Protein AF-A0AAD2XV05-F1 (afdb_monomer_lite)

Secondary structure (DSSP, 8-state):
-------TTSSS-TTTGGGS-HHHHHHHHH--STTTS-HHHHHHHHHHHHHHHHHHHT---------GGGTT---

Radius of gyration: 20.28 Å; chains: 1; bounding box: 48×26×57 Å

pLDDT: mean 75.59, std 14.95, range [43.75, 92.69]

Structure (mmCIF, N/CA/C/O backbone):
data_AF-A0AAD2XV05-F1
#
_entry.id   AF-A0AAD2XV05-F1
#
loop_
_atom_site.group_PDB
_atom_site.id
_atom_site.type_symbol
_atom_site.label_atom_id
_atom_site.label_alt_id
_atom_site.label_comp_id
_atom_site.label_asym_id
_atom_site.label_entity_id
_atom_site.label_seq_id
_atom_site.pdbx_PDB_ins_code
_atom_site.Cartn_x
_atom_site.Cartn_y
_atom_site.Cartn_z
_atom_site.occupancy
_atom_site.B_iso_or_equiv
_atom_site.auth_seq_id
_atom_site.auth_comp_id
_atom_site.auth_asym_id
_atom_site.auth_atom_id
_atom_site.pdbx_PDB_model_num
ATOM 1 N N . MET A 1 1 ? -6.381 18.974 4.296 1.00 43.75 1 MET A N 1
ATOM 2 C CA . MET A 1 1 ? -5.898 17.629 3.930 1.00 43.75 1 MET A CA 1
ATOM 3 C C . MET A 1 1 ? -4.512 17.836 3.365 1.00 43.75 1 MET A C 1
ATOM 5 O O . MET A 1 1 ? -4.398 18.380 2.277 1.00 43.75 1 MET A O 1
ATOM 9 N N . THR A 1 2 ? -3.477 17.580 4.155 1.00 49.66 2 THR A N 1
ATOM 10 C CA . THR A 1 2 ? -2.091 17.771 3.721 1.00 49.66 2 THR A CA 1
ATOM 11 C C . THR A 1 2 ? -1.776 16.628 2.760 1.00 49.66 2 THR A C 1
ATOM 13 O O . THR A 1 2 ? -1.601 15.492 3.194 1.00 49.66 2 THR A O 1
ATOM 16 N N . GLY A 1 3 ? -1.852 16.896 1.455 1.00 56.69 3 GLY A N 1
ATOM 17 C CA . GLY A 1 3 ? -1.368 15.964 0.440 1.00 56.69 3 GLY A CA 1
ATOM 18 C C . GLY A 1 3 ? 0.128 15.745 0.648 1.00 56.69 3 GLY A C 1
ATOM 19 O O . GLY A 1 3 ? 0.827 16.658 1.084 1.00 56.69 3 GLY A O 1
ATOM 20 N N . CYS A 1 4 ? 0.606 14.526 0.417 1.00 63.34 4 CYS A N 1
ATOM 21 C CA . CYS A 1 4 ? 2.032 14.241 0.505 1.00 63.34 4 CYS A CA 1
ATOM 22 C C . CYS A 1 4 ? 2.736 14.876 -0.694 1.00 63.34 4 CYS A C 1
ATOM 24 O O . CYS A 1 4 ? 2.719 14.317 -1.784 1.00 63.34 4 CYS A O 1
ATOM 26 N N 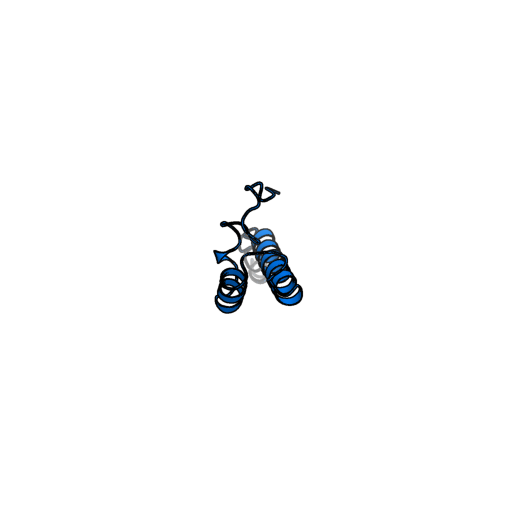. ASP A 1 5 ? 3.296 16.059 -0.465 1.00 58.16 5 ASP A N 1
ATOM 27 C CA . ASP A 1 5 ? 4.097 16.843 -1.402 1.00 58.16 5 ASP A CA 1
ATOM 28 C C . ASP A 1 5 ? 5.580 16.535 -1.133 1.00 58.16 5 ASP A C 1
ATOM 30 O O . ASP A 1 5 ? 6.298 17.321 -0.525 1.00 58.16 5 ASP A O 1
ATOM 34 N N . GLU A 1 6 ? 6.018 15.315 -1.452 1.00 57.81 6 GLU A N 1
ATOM 35 C CA . GLU A 1 6 ? 7.441 14.959 -1.415 1.00 57.81 6 GLU A CA 1
ATOM 36 C C . GLU A 1 6 ? 7.913 14.479 -2.790 1.00 57.81 6 GLU A C 1
ATOM 38 O O . GLU A 1 6 ? 7.129 13.853 -3.512 1.00 57.81 6 GLU A O 1
ATOM 43 N N . PRO A 1 7 ? 9.169 14.788 -3.175 1.00 51.81 7 PRO A N 1
ATOM 44 C CA . PRO A 1 7 ? 9.673 14.518 -4.513 1.00 51.81 7 PRO A CA 1
ATOM 45 C C . PRO A 1 7 ? 9.691 13.015 -4.827 1.00 51.81 7 PRO A C 1
ATOM 47 O O . PRO A 1 7 ? 9.952 12.154 -3.986 1.00 51.81 7 PRO A O 1
ATOM 50 N N . ALA A 1 8 ? 9.337 12.735 -6.078 1.00 57.09 8 ALA A N 1
ATOM 51 C CA . ALA A 1 8 ? 8.691 11.526 -6.564 1.00 57.09 8 ALA A CA 1
ATOM 52 C C . ALA A 1 8 ? 9.647 10.369 -6.924 1.00 57.09 8 ALA A C 1
ATOM 54 O O . ALA A 1 8 ? 9.528 9.794 -8.004 1.00 57.09 8 ALA A O 1
ATOM 55 N N . GLU A 1 9 ? 10.583 10.005 -6.043 1.00 62.53 9 GLU A N 1
ATOM 56 C CA . GLU A 1 9 ? 11.408 8.799 -6.251 1.00 62.53 9 GLU A CA 1
ATOM 57 C C . GLU A 1 9 ? 10.779 7.520 -5.675 1.00 62.53 9 GLU A C 1
ATOM 59 O O . GLU A 1 9 ? 11.089 6.422 -6.132 1.00 62.53 9 GLU A O 1
ATOM 64 N N . ALA A 1 10 ? 9.893 7.635 -4.681 1.00 70.19 10 ALA A N 1
ATOM 65 C CA . ALA A 1 10 ? 9.291 6.488 -4.005 1.00 70.19 10 ALA A CA 1
ATOM 66 C C . ALA A 1 10 ? 7.811 6.318 -4.373 1.00 70.19 10 ALA A C 1
ATOM 68 O O . ALA A 1 10 ? 7.048 7.282 -4.385 1.00 70.19 10 ALA A O 1
ATOM 69 N N . LEU A 1 11 ? 7.378 5.066 -4.575 1.00 80.19 11 LEU A N 1
ATOM 70 C CA . LEU A 1 11 ? 5.971 4.714 -4.833 1.00 80.19 11 LEU A CA 1
ATOM 71 C C . LEU A 1 11 ? 5.017 5.176 -3.725 1.00 80.19 11 LEU A C 1
ATOM 73 O O . LEU A 1 11 ? 3.839 5.426 -3.973 1.00 80.19 11 LEU A O 1
ATOM 77 N N . ILE A 1 12 ? 5.517 5.244 -2.490 1.00 84.62 12 ILE A N 1
ATOM 78 C CA . ILE A 1 12 ? 4.760 5.618 -1.299 1.00 84.62 12 ILE A CA 1
ATOM 79 C C . ILE A 1 12 ? 5.646 6.501 -0.428 1.00 84.62 12 ILE A C 1
ATOM 81 O O . ILE A 1 12 ? 6.800 6.165 -0.165 1.00 84.62 12 ILE A O 1
ATOM 85 N N . CYS A 1 13 ? 5.098 7.616 0.051 1.00 85.56 13 CYS A N 1
ATOM 86 C CA . CYS A 1 13 ? 5.833 8.551 0.895 1.00 85.56 13 CYS A CA 1
ATOM 87 C C . CYS A 1 13 ? 6.231 7.934 2.248 1.00 85.56 13 CYS A C 1
ATOM 89 O O . CYS A 1 13 ? 5.579 7.019 2.770 1.00 85.56 13 CYS A O 1
ATOM 91 N N . HIS A 1 14 ? 7.264 8.503 2.869 1.00 84.12 14 HIS A N 1
ATOM 92 C CA . HIS A 1 14 ? 7.790 8.051 4.160 1.00 84.12 14 HIS A CA 1
ATOM 93 C C . HIS A 1 14 ? 6.740 8.058 5.288 1.00 84.12 14 HIS A C 1
ATOM 95 O O . HIS A 1 14 ? 6.835 7.263 6.220 1.00 84.12 14 HIS A O 1
ATOM 101 N N . VAL A 1 15 ? 5.716 8.915 5.193 1.00 85.56 15 VAL A N 1
ATOM 102 C CA . VAL A 1 15 ? 4.616 9.004 6.168 1.00 85.56 15 VAL A CA 1
ATOM 103 C C . VAL A 1 15 ? 3.686 7.791 6.085 1.00 85.56 15 VAL A C 1
ATOM 105 O O . VAL A 1 15 ? 3.240 7.273 7.110 1.00 85.56 15 VAL A O 1
ATOM 108 N N . HIS A 1 16 ? 3.387 7.314 4.874 1.00 88.31 16 HIS A N 1
ATOM 109 C CA . HIS A 1 16 ? 2.423 6.233 4.657 1.00 88.31 16 HIS A CA 1
ATOM 110 C C . HIS A 1 16 ? 3.059 4.849 4.618 1.00 88.31 16 HIS A C 1
ATOM 112 O O . HIS A 1 16 ? 2.397 3.866 4.952 1.00 88.31 16 HIS A O 1
ATOM 118 N N . LEU A 1 17 ? 4.346 4.758 4.283 1.00 86.88 17 LEU A N 1
ATOM 119 C CA . LEU A 1 17 ? 5.091 3.505 4.304 1.00 86.88 17 LEU A CA 1
ATOM 120 C C . LEU A 1 17 ? 4.934 2.726 5.634 1.00 86.88 17 LEU A C 1
ATOM 122 O O . LEU A 1 17 ? 4.565 1.552 5.575 1.00 86.88 17 LEU A O 1
ATOM 126 N N . PRO A 1 18 ? 5.097 3.320 6.839 1.00 88.88 18 PRO A N 1
ATOM 127 C CA . PRO A 1 18 ? 4.909 2.602 8.105 1.00 88.88 18 PRO A CA 1
ATOM 128 C C . PRO A 1 18 ? 3.452 2.204 8.390 1.00 88.88 18 PRO A C 1
ATOM 130 O O . PRO A 1 18 ? 3.211 1.353 9.248 1.00 88.88 18 PRO A O 1
ATOM 133 N N . MET A 1 19 ? 2.466 2.778 7.691 1.00 89.69 19 MET A N 1
ATOM 134 C CA . MET A 1 19 ? 1.059 2.397 7.857 1.00 89.69 19 MET A CA 1
ATOM 135 C C . MET A 1 19 ? 0.758 1.022 7.255 1.00 89.69 19 MET A C 1
ATOM 137 O O . MET A 1 19 ? -0.190 0.365 7.706 1.00 89.69 19 MET A O 1
ATOM 141 N N . LEU A 1 20 ? 1.561 0.601 6.276 1.00 89.44 20 LEU A N 1
ATOM 142 C CA . LEU A 1 20 ? 1.396 -0.637 5.531 1.00 89.44 20 LEU A CA 1
ATOM 143 C C . LEU A 1 20 ? 1.852 -1.873 6.313 1.00 89.44 20 LEU A C 1
ATOM 145 O O . LEU A 1 20 ? 2.824 -1.831 7.083 1.00 89.44 20 LEU A O 1
ATOM 149 N N . PRO A 1 21 ? 1.193 -3.019 6.081 1.00 90.44 21 PRO A N 1
ATOM 150 C CA . PRO A 1 21 ? 1.619 -4.280 6.657 1.00 90.44 21 PRO A CA 1
ATOM 151 C C . PRO A 1 21 ? 3.006 -4.687 6.112 1.00 90.44 21 PRO A C 1
ATOM 153 O O . PRO A 1 21 ? 3.336 -4.354 4.969 1.00 90.44 21 PRO A O 1
ATOM 156 N N . PRO A 1 22 ? 3.825 -5.412 6.904 1.00 90.31 22 PRO A N 1
ATOM 157 C CA . PRO A 1 22 ? 5.182 -5.798 6.508 1.00 90.31 22 PRO A CA 1
ATOM 158 C C . PRO A 1 22 ? 5.295 -6.473 5.127 1.00 90.31 22 PRO A C 1
ATOM 160 O O . PRO A 1 22 ? 6.193 -6.090 4.384 1.00 90.31 22 PRO A O 1
ATOM 163 N N . PRO A 1 23 ? 4.384 -7.386 4.719 1.00 89.88 23 PRO A N 1
ATOM 164 C CA . PRO A 1 23 ? 4.461 -8.018 3.399 1.00 89.88 23 PRO A CA 1
ATOM 165 C C . PRO A 1 23 ? 4.324 -7.030 2.236 1.00 89.88 23 PRO A C 1
ATOM 167 O O . PRO A 1 23 ? 5.043 -7.143 1.251 1.00 89.88 23 PRO A O 1
ATOM 170 N N . LEU A 1 24 ? 3.439 -6.031 2.357 1.00 89.06 24 LEU A N 1
ATOM 171 C CA . LEU A 1 24 ? 3.274 -5.011 1.315 1.00 89.06 24 LEU A CA 1
ATOM 172 C C . LEU A 1 24 ? 4.479 -4.073 1.264 1.00 89.06 24 LEU A C 1
ATOM 174 O O . LEU A 1 24 ? 4.925 -3.723 0.178 1.00 89.06 24 LEU A O 1
ATOM 178 N N . ARG A 1 25 ? 5.048 -3.712 2.422 1.00 89.62 25 ARG A N 1
ATOM 179 C CA . ARG A 1 25 ? 6.291 -2.927 2.467 1.00 89.62 25 ARG A CA 1
ATOM 180 C C . ARG A 1 25 ? 7.445 -3.643 1.777 1.00 89.62 25 ARG A C 1
ATOM 182 O O . ARG A 1 25 ? 8.172 -2.999 1.033 1.00 89.62 25 ARG A O 1
ATOM 189 N N . GLN A 1 26 ? 7.591 -4.947 2.013 1.00 89.12 26 GLN A N 1
ATOM 190 C CA . GLN A 1 26 ? 8.631 -5.743 1.369 1.00 89.12 26 GLN A CA 1
ATOM 191 C C . GLN A 1 26 ? 8.420 -5.790 -0.145 1.00 89.12 26 GLN A C 1
ATOM 193 O O . GLN A 1 26 ? 9.329 -5.441 -0.882 1.00 89.12 26 GLN A O 1
ATOM 198 N N . ALA A 1 27 ? 7.203 -6.093 -0.607 1.00 87.88 27 ALA A N 1
ATOM 199 C CA . ALA A 1 27 ? 6.903 -6.159 -2.037 1.00 87.88 27 ALA A CA 1
ATOM 200 C C . ALA A 1 27 ? 7.155 -4.833 -2.779 1.00 87.88 27 ALA A C 1
ATOM 202 O O . ALA A 1 27 ? 7.592 -4.844 -3.927 1.00 87.88 27 ALA A O 1
ATOM 203 N N . ILE A 1 28 ? 6.903 -3.698 -2.122 1.00 87.38 28 ILE A N 1
ATOM 204 C CA . ILE A 1 28 ? 7.201 -2.360 -2.654 1.00 87.38 28 ILE A CA 1
ATOM 205 C C . ILE A 1 28 ? 8.706 -2.066 -2.606 1.00 87.38 28 ILE A C 1
ATOM 207 O O . ILE A 1 28 ? 9.234 -1.451 -3.523 1.00 87.38 28 ILE A O 1
ATOM 211 N N . GLY A 1 29 ? 9.409 -2.509 -1.561 1.00 85.62 29 GLY A N 1
ATOM 212 C CA . GLY A 1 29 ? 10.866 -2.387 -1.474 1.00 85.62 29 GLY A CA 1
ATOM 213 C C . GLY A 1 29 ? 11.596 -3.221 -2.531 1.00 85.62 29 GLY A C 1
ATOM 214 O O . GLY A 1 29 ? 12.576 -2.754 -3.104 1.00 85.62 29 GLY A O 1
ATOM 215 N N . ASP A 1 30 ? 11.081 -4.414 -2.829 1.00 86.88 30 ASP A N 1
ATOM 216 C CA . ASP A 1 30 ? 11.600 -5.305 -3.871 1.00 86.88 30 ASP A CA 1
ATOM 217 C C . ASP A 1 30 ? 11.320 -4.752 -5.281 1.00 86.88 30 ASP A C 1
ATOM 219 O O . ASP A 1 30 ? 12.038 -5.070 -6.227 1.00 86.88 30 ASP A O 1
ATOM 223 N N . ASN A 1 31 ? 10.292 -3.905 -5.422 1.00 85.38 31 ASN A N 1
ATOM 224 C CA . ASN A 1 31 ? 9.869 -3.298 -6.683 1.00 85.38 31 ASN A CA 1
ATOM 225 C C . ASN A 1 31 ? 9.736 -1.772 -6.533 1.00 85.38 31 ASN A C 1
ATOM 227 O O . ASN A 1 31 ? 8.621 -1.254 -6.442 1.00 85.38 31 ASN A O 1
ATOM 231 N N . PRO A 1 32 ? 10.860 -1.036 -6.498 1.00 77.75 32 PRO A N 1
ATOM 232 C CA . PRO A 1 32 ? 10.866 0.383 -6.145 1.00 77.75 32 PRO A CA 1
ATOM 233 C C . PRO A 1 32 ? 10.301 1.304 -7.238 1.00 77.75 32 PRO A C 1
ATOM 235 O O . PRO A 1 32 ? 10.017 2.466 -6.960 1.00 77.75 32 PRO A O 1
ATOM 238 N N . THR A 1 33 ? 10.137 0.816 -8.471 1.00 80.19 33 THR A N 1
ATOM 239 C CA . THR A 1 33 ? 9.637 1.593 -9.616 1.00 80.19 33 THR A CA 1
ATOM 240 C C . THR A 1 33 ? 8.201 1.217 -9.982 1.00 80.19 33 THR A C 1
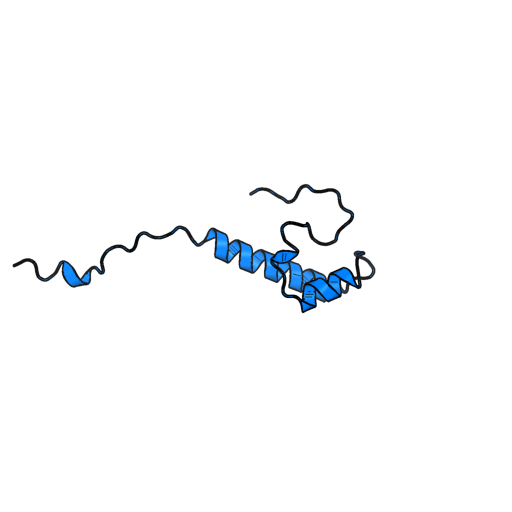ATOM 242 O O . THR A 1 33 ? 7.757 0.091 -9.745 1.00 80.19 33 THR A O 1
ATOM 245 N N . LEU A 1 34 ? 7.472 2.154 -10.605 1.00 76.94 34 LEU A N 1
ATOM 246 C CA . LEU A 1 34 ? 6.092 1.928 -11.067 1.00 76.94 34 LEU A CA 1
ATOM 247 C C . LEU A 1 34 ? 5.994 0.785 -12.082 1.00 76.94 34 LEU A C 1
ATOM 249 O O . LEU A 1 34 ? 5.010 0.055 -12.071 1.00 76.94 34 LEU A O 1
ATOM 253 N N . ASP A 1 35 ? 7.019 0.612 -12.917 1.00 80.44 35 ASP A N 1
ATOM 254 C CA . ASP A 1 35 ? 7.041 -0.429 -13.947 1.00 80.44 35 ASP A CA 1
ATOM 255 C C . ASP A 1 35 ? 7.326 -1.827 -13.378 1.00 80.44 35 ASP A C 1
ATOM 257 O O . ASP A 1 35 ? 6.894 -2.827 -13.948 1.00 80.44 35 ASP A O 1
ATOM 261 N N . ALA A 1 36 ? 8.052 -1.911 -12.258 1.00 83.06 36 ALA A N 1
ATOM 262 C CA . ALA A 1 36 ? 8.382 -3.182 -11.616 1.00 83.06 36 ALA A CA 1
ATOM 263 C C . ALA A 1 36 ? 7.288 -3.641 -10.645 1.00 83.06 36 ALA A C 1
ATOM 265 O O . ALA A 1 36 ? 7.074 -4.840 -10.470 1.00 83.06 36 ALA A O 1
ATOM 266 N N . CYS A 1 37 ? 6.596 -2.703 -9.993 1.00 84.75 37 CYS A N 1
ATOM 267 C CA . CYS A 1 37 ? 5.624 -3.036 -8.963 1.00 84.75 37 CYS A CA 1
ATOM 268 C C . CYS A 1 37 ? 4.296 -3.480 -9.592 1.00 84.75 37 CYS A C 1
ATOM 270 O O . CYS A 1 37 ? 3.661 -2.698 -10.303 1.00 84.75 37 CYS A O 1
ATOM 272 N N . PRO A 1 38 ? 3.817 -4.710 -9.323 1.00 88.88 38 PRO A N 1
ATOM 273 C CA . PRO A 1 38 ? 2.531 -5.158 -9.833 1.00 88.88 38 PRO A CA 1
ATOM 274 C C . PRO A 1 38 ? 1.415 -4.197 -9.412 1.00 88.88 38 PRO A C 1
ATOM 276 O O . PRO A 1 38 ? 1.242 -3.926 -8.221 1.00 88.88 38 PRO A O 1
ATOM 279 N N . ALA A 1 39 ? 0.611 -3.736 -10.373 1.00 88.19 39 ALA A N 1
ATOM 280 C CA . ALA A 1 39 ? -0.452 -2.758 -10.124 1.00 88.19 39 ALA A CA 1
ATOM 281 C C . ALA A 1 39 ? -1.386 -3.176 -8.974 1.00 88.19 39 ALA A C 1
ATOM 283 O O . ALA A 1 39 ? -1.744 -2.353 -8.140 1.00 88.19 39 ALA A O 1
ATOM 284 N N . ALA A 1 40 ? -1.699 -4.472 -8.863 1.00 89.12 40 ALA A N 1
ATOM 285 C CA . ALA A 1 40 ? -2.516 -5.014 -7.777 1.00 89.12 40 ALA A CA 1
ATOM 286 C C . ALA A 1 40 ? -1.913 -4.778 -6.376 1.00 89.12 40 ALA A C 1
ATOM 288 O O . ALA A 1 40 ? -2.650 -4.517 -5.427 1.00 89.12 40 ALA A O 1
ATOM 289 N N . ILE A 1 41 ? -0.584 -4.842 -6.239 1.00 89.62 41 ILE A N 1
ATOM 290 C CA . ILE A 1 41 ? 0.120 -4.596 -4.971 1.00 89.62 41 ILE A CA 1
ATOM 291 C C . ILE A 1 41 ? 0.045 -3.112 -4.616 1.00 89.62 41 ILE A C 1
ATOM 293 O O . ILE A 1 41 ? -0.263 -2.770 -3.472 1.00 89.62 41 ILE A O 1
ATOM 297 N N . LEU A 1 42 ? 0.263 -2.235 -5.600 1.00 88.81 42 LEU A N 1
ATOM 298 C CA . LEU A 1 42 ? 0.158 -0.792 -5.405 1.00 88.81 42 LEU A CA 1
ATOM 299 C C . LEU A 1 42 ? -1.275 -0.384 -5.031 1.00 88.81 42 LEU A C 1
ATOM 301 O O . LEU A 1 42 ? -1.468 0.345 -4.060 1.00 88.81 42 LEU A O 1
ATOM 305 N N . THR A 1 43 ? -2.287 -0.911 -5.726 1.00 90.50 43 THR A N 1
ATOM 306 C CA . THR A 1 43 ? -3.701 -0.671 -5.403 1.00 90.50 43 THR A CA 1
ATOM 307 C C . THR A 1 43 ? -4.038 -1.134 -3.988 1.00 90.50 43 THR A C 1
ATOM 309 O O . THR A 1 43 ? -4.580 -0.351 -3.211 1.00 90.50 43 THR A O 1
ATOM 312 N N . ALA A 1 44 ? -3.647 -2.353 -3.604 1.00 91.50 44 ALA A N 1
ATOM 313 C CA . ALA A 1 44 ? -3.890 -2.866 -2.257 1.00 91.50 44 ALA A CA 1
ATOM 314 C C . ALA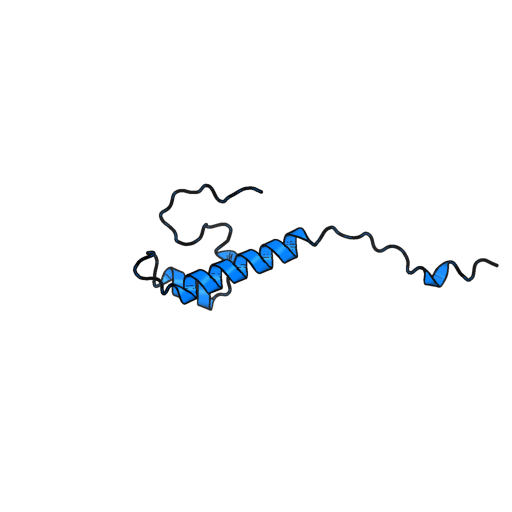 A 1 44 ? -3.212 -2.010 -1.170 1.00 91.50 44 ALA A C 1
ATOM 316 O O . ALA A 1 44 ? -3.779 -1.784 -0.097 1.00 91.50 44 ALA A O 1
ATOM 317 N N . ALA A 1 45 ? -2.007 -1.498 -1.438 1.00 90.88 45 ALA A N 1
ATOM 318 C CA . ALA A 1 45 ? -1.318 -0.589 -0.530 1.00 90.88 45 ALA A CA 1
ATOM 319 C C . ALA A 1 45 ? -2.073 0.742 -0.373 1.00 90.88 45 ALA A C 1
ATOM 321 O O . ALA A 1 45 ? -2.297 1.193 0.755 1.00 90.88 45 ALA A O 1
ATOM 322 N N . LEU A 1 46 ? -2.523 1.342 -1.479 1.00 89.69 46 LEU A N 1
ATOM 323 C CA . LEU A 1 46 ? -3.302 2.582 -1.465 1.00 89.69 46 LEU A CA 1
ATOM 324 C C . LEU A 1 46 ? -4.640 2.414 -0.734 1.00 89.69 46 LEU A C 1
ATOM 326 O O . LEU A 1 46 ? -4.981 3.244 0.108 1.00 89.69 46 LEU A O 1
ATOM 330 N N . GLU A 1 47 ? -5.363 1.320 -0.977 1.00 92.69 47 GLU A N 1
ATOM 331 C CA . GLU A 1 47 ? -6.608 0.996 -0.270 1.00 92.69 47 GLU A CA 1
ATOM 332 C C . GLU A 1 47 ? -6.384 0.845 1.238 1.00 92.69 47 GLU A C 1
ATOM 334 O O . GLU A 1 47 ? -7.165 1.356 2.045 1.00 92.69 47 GLU A O 1
ATOM 339 N N . HIS A 1 48 ? -5.289 0.196 1.645 1.00 91.94 48 HIS A N 1
ATOM 340 C CA . HIS A 1 48 ? -4.950 0.045 3.057 1.00 91.94 48 HIS A CA 1
ATOM 341 C C . HIS A 1 48 ? -4.652 1.393 3.729 1.00 91.94 48 HIS A C 1
ATOM 343 O O . HIS A 1 48 ? -5.115 1.649 4.848 1.00 91.94 48 HIS A O 1
ATOM 349 N N . ILE A 1 49 ? -3.897 2.265 3.053 1.00 90.81 49 ILE A N 1
ATOM 350 C CA . ILE A 1 49 ? -3.597 3.619 3.534 1.00 90.81 49 ILE A CA 1
ATOM 351 C C . ILE A 1 49 ? -4.894 4.419 3.665 1.00 90.81 49 ILE A C 1
ATOM 353 O O . ILE A 1 49 ? -5.166 4.956 4.742 1.00 90.81 49 ILE A O 1
ATOM 357 N N . ALA A 1 50 ? -5.731 4.431 2.624 1.00 89.75 50 ALA A N 1
ATOM 358 C CA . ALA A 1 50 ? -7.015 5.125 2.622 1.00 89.75 50 ALA A CA 1
ATOM 359 C C . ALA A 1 50 ? -7.931 4.628 3.753 1.00 89.75 50 ALA A C 1
ATOM 361 O O . ALA A 1 50 ? -8.508 5.428 4.495 1.00 89.75 50 ALA A O 1
ATOM 362 N N . HIS A 1 51 ? -8.004 3.309 3.957 1.00 89.50 51 HIS A N 1
ATOM 363 C CA . HIS A 1 51 ? -8.764 2.716 5.052 1.00 89.50 51 HIS A CA 1
ATOM 364 C C . HIS A 1 51 ? -8.260 3.198 6.419 1.00 89.50 51 HIS A C 1
ATOM 366 O O . HIS A 1 51 ? -9.049 3.651 7.251 1.00 89.50 51 HIS A O 1
ATOM 372 N N . LYS A 1 52 ? -6.946 3.149 6.672 1.00 87.62 52 LYS A N 1
ATOM 373 C CA . LYS A 1 52 ? -6.394 3.597 7.958 1.00 87.62 52 LYS A CA 1
ATOM 374 C C . LYS A 1 52 ? -6.573 5.091 8.194 1.00 87.62 52 LYS A C 1
ATOM 376 O O . LYS A 1 52 ? -6.915 5.478 9.310 1.00 87.62 52 LYS A O 1
ATOM 381 N N . GLN A 1 53 ? -6.376 5.917 7.172 1.00 86.62 53 GLN A N 1
ATOM 382 C CA . GLN A 1 53 ? -6.610 7.356 7.268 1.00 86.62 53 GLN A CA 1
ATOM 383 C C . GLN A 1 53 ? -8.078 7.664 7.581 1.00 86.62 53 GLN A C 1
ATOM 385 O O . GLN A 1 53 ? -8.356 8.452 8.483 1.00 86.62 53 GLN A O 1
ATOM 390 N N . SER A 1 54 ? -9.020 6.984 6.921 1.00 85.38 54 SER A N 1
ATOM 391 C CA . SER A 1 54 ? -10.457 7.100 7.207 1.00 85.38 54 SER A CA 1
ATOM 392 C C . SER A 1 54 ? -10.788 6.743 8.665 1.00 85.38 54 SER A C 1
ATOM 394 O O . SER A 1 54 ? -11.520 7.461 9.355 1.00 85.38 54 SER A O 1
ATOM 396 N N . ARG A 1 55 ? -10.187 5.667 9.191 1.00 82.94 55 ARG A N 1
ATOM 397 C CA . ARG A 1 55 ? -10.363 5.242 10.592 1.00 82.94 55 ARG A CA 1
ATOM 398 C C . ARG A 1 55 ? -9.719 6.200 11.595 1.00 82.94 55 ARG A C 1
ATOM 400 O O . ARG A 1 55 ? -10.219 6.325 12.710 1.00 82.94 55 ARG A O 1
ATOM 407 N N . ALA A 1 56 ? -8.629 6.867 11.225 1.00 77.12 56 ALA A N 1
ATOM 408 C CA . ALA A 1 56 ? -8.005 7.892 12.056 1.00 77.12 56 ALA A CA 1
ATOM 409 C C . ALA A 1 56 ? -8.839 9.185 12.080 1.00 77.12 56 ALA A C 1
ATOM 411 O O . ALA A 1 56 ? -9.055 9.745 13.151 1.00 77.12 56 ALA A O 1
ATOM 412 N N . ALA A 1 57 ? -9.371 9.614 10.931 1.00 66.25 57 ALA A N 1
ATOM 413 C CA . ALA A 1 57 ? -10.177 10.830 10.8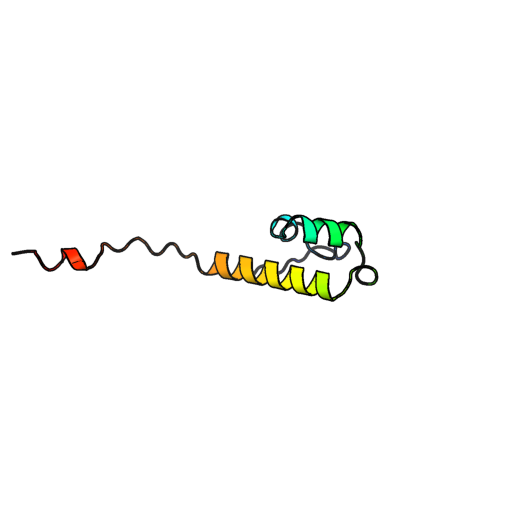03 1.00 66.25 57 ALA A CA 1
ATOM 414 C C . ALA A 1 57 ? -11.516 10.757 11.559 1.00 66.25 57 ALA A C 1
ATOM 416 O O . ALA A 1 57 ? -12.013 11.767 12.046 1.00 66.25 57 ALA A O 1
ATOM 417 N N . THR A 1 58 ? -12.092 9.560 11.695 1.00 58.00 58 THR A N 1
ATOM 418 C CA . THR A 1 58 ? -13.369 9.337 12.396 1.00 58.00 58 THR A CA 1
ATOM 419 C C . THR A 1 58 ? -13.232 9.215 13.916 1.00 58.00 58 THR A C 1
ATOM 421 O O . THR A 1 58 ? -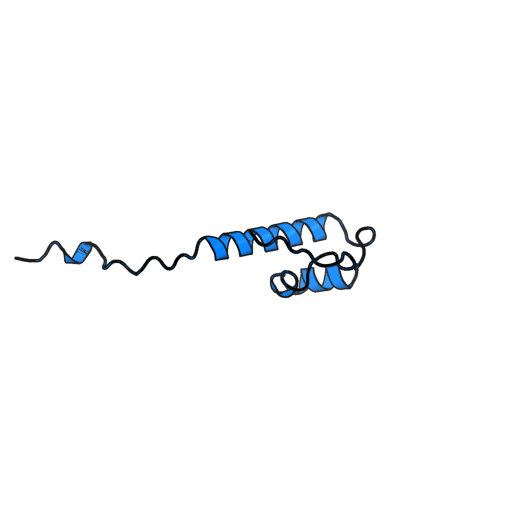14.239 9.185 14.621 1.00 58.00 58 THR A O 1
ATOM 424 N N . ARG A 1 59 ? -12.008 9.200 14.462 1.00 54.56 59 ARG A N 1
ATOM 425 C CA . ARG A 1 59 ? -11.769 9.244 15.912 1.00 54.56 59 ARG A CA 1
ATOM 426 C C . ARG A 1 59 ? -11.693 10.686 16.413 1.00 54.56 59 ARG A C 1
ATOM 428 O O . ARG A 1 59 ? -10.702 11.087 17.017 1.00 54.56 59 ARG A O 1
ATOM 435 N N . SER A 1 60 ? -12.766 11.457 16.257 1.00 54.47 60 SER A N 1
ATOM 436 C CA . SER A 1 60 ? -13.033 12.466 17.284 1.00 54.47 60 SER A CA 1
ATOM 437 C C . SER A 1 60 ? -13.301 11.691 18.578 1.00 54.47 60 SER A C 1
ATOM 439 O O . SER A 1 60 ? -14.166 10.808 18.551 1.00 54.47 60 SER A O 1
ATOM 441 N N . PRO A 1 61 ? -12.589 11.935 19.690 1.00 55.84 61 PRO A N 1
ATOM 442 C CA . PRO A 1 61 ? -12.964 11.346 20.961 1.00 55.84 61 PRO A CA 1
ATOM 443 C C . PRO A 1 61 ? -14.348 11.896 21.303 1.00 55.84 61 PRO A C 1
ATOM 445 O O . PRO A 1 61 ? -14.478 13.009 21.806 1.00 55.84 61 PRO A O 1
ATOM 448 N N . GLN A 1 62 ? -15.405 11.145 20.986 1.00 55.06 62 GLN A N 1
ATOM 449 C CA . GLN A 1 62 ? -16.694 11.381 21.608 1.00 55.06 62 GLN A CA 1
ATOM 450 C C . GLN A 1 62 ? -16.436 11.195 23.094 1.00 55.06 62 GLN A C 1
ATOM 452 O O . GLN A 1 62 ? -16.151 10.084 23.552 1.00 55.06 62 GLN A O 1
ATOM 457 N N . ALA A 1 63 ? -16.442 12.311 23.827 1.00 57.59 63 ALA A N 1
ATOM 458 C CA . ALA A 1 63 ? -16.463 12.292 25.273 1.00 57.59 63 ALA A CA 1
ATOM 459 C C . ALA A 1 63 ? -17.499 11.241 25.671 1.00 57.59 63 ALA A C 1
ATOM 461 O O . ALA A 1 63 ? -18.613 11.265 25.144 1.00 57.59 63 ALA A O 1
ATOM 462 N N . ARG A 1 64 ? -17.107 10.278 26.514 1.00 57.50 64 ARG A N 1
ATOM 463 C CA . ARG A 1 64 ? -18.024 9.290 27.089 1.00 57.50 64 ARG A CA 1
ATOM 464 C C . ARG A 1 64 ? -19.135 10.061 27.805 1.00 57.50 64 ARG A C 1
ATOM 466 O O . ARG A 1 64 ? -19.016 10.378 28.985 1.00 57.50 64 ARG A O 1
ATOM 473 N N . GLY A 1 65 ? -20.192 10.402 27.075 1.00 60.06 65 GLY A N 1
ATOM 474 C CA . GLY A 1 65 ? -21.443 10.858 27.639 1.00 60.06 65 GLY A CA 1
ATOM 475 C C . GLY A 1 65 ? -21.920 9.733 28.536 1.00 60.06 65 GLY A C 1
ATOM 476 O O . GLY A 1 65 ? -21.950 8.575 28.116 1.00 60.06 65 GLY A O 1
ATOM 477 N N . LYS A 1 66 ? -22.182 10.064 29.800 1.00 60.75 66 LYS A N 1
ATOM 478 C CA . LYS A 1 66 ? -22.708 9.130 30.797 1.00 60.75 66 LYS A CA 1
ATOM 479 C C . LYS A 1 66 ? -23.855 8.332 30.158 1.00 60.75 66 LYS A C 1
ATOM 481 O O . LYS A 1 66 ? -24.669 8.945 29.462 1.00 60.75 66 LYS A O 1
ATOM 486 N N . PRO A 1 67 ? -23.932 7.003 30.348 1.00 59.62 67 PRO A N 1
ATOM 487 C CA . PRO A 1 67 ? -25.050 6.237 29.821 1.00 59.62 67 PRO A CA 1
ATOM 488 C C . PRO A 1 67 ? -26.349 6.853 30.346 1.00 59.62 67 PRO A C 1
ATOM 490 O O . PRO A 1 67 ? -26.529 7.010 31.554 1.00 59.62 67 PRO A O 1
ATOM 493 N N . MET A 1 68 ? -27.245 7.208 29.424 1.00 59.28 68 MET A N 1
ATOM 494 C CA . MET A 1 68 ? -28.545 7.846 29.684 1.00 59.28 68 MET A CA 1
ATOM 495 C C . MET A 1 68 ? -29.425 7.050 30.672 1.00 59.28 68 MET A C 1
ATOM 497 O O . MET A 1 68 ? -30.383 7.578 31.223 1.00 59.28 68 MET A O 1
ATOM 501 N N . GLN A 1 69 ? -29.064 5.794 30.949 1.00 58.72 69 GLN A N 1
ATOM 502 C CA . GLN A 1 69 ? -29.745 4.891 31.873 1.00 58.72 69 GLN A CA 1
ATOM 503 C C . GLN A 1 69 ? -29.722 5.321 33.351 1.00 58.72 69 GLN A C 1
ATOM 505 O O . GLN A 1 69 ? -30.504 4.785 34.128 1.00 58.72 69 GLN A O 1
ATOM 510 N N . LEU A 1 70 ? -28.863 6.265 33.753 1.00 55.28 70 LEU A N 1
ATOM 511 C CA . LEU A 1 70 ? -28.802 6.757 35.140 1.00 55.28 70 LEU A CA 1
ATOM 512 C C . LEU A 1 70 ? -29.643 8.019 35.399 1.00 55.28 70 LEU A C 1
ATOM 514 O O . LEU A 1 70 ? -29.799 8.394 36.551 1.00 55.28 70 LEU A O 1
ATOM 518 N N . ALA A 1 71 ? -30.209 8.655 34.368 1.00 56.56 71 ALA A N 1
ATOM 519 C CA . ALA A 1 71 ? -31.037 9.860 34.532 1.00 56.56 71 ALA A CA 1
ATOM 520 C C . ALA A 1 71 ? -32.520 9.559 34.842 1.00 56.56 71 ALA A C 1
ATOM 522 O O . ALA A 1 71 ? -33.315 10.477 35.000 1.00 56.56 71 ALA A O 1
ATOM 523 N N . LEU A 1 72 ? -32.905 8.278 34.893 1.00 58.69 72 LEU A N 1
ATOM 524 C CA . LEU A 1 72 ? -34.288 7.828 35.113 1.00 58.69 72 LEU A CA 1
ATOM 525 C C . LEU A 1 72 ? -34.620 7.528 36.586 1.00 58.69 72 LEU A C 1
ATOM 527 O O . LEU A 1 72 ? -35.763 7.196 36.878 1.00 58.69 72 LEU A O 1
ATOM 531 N N . PHE A 1 73 ? -33.647 7.633 37.497 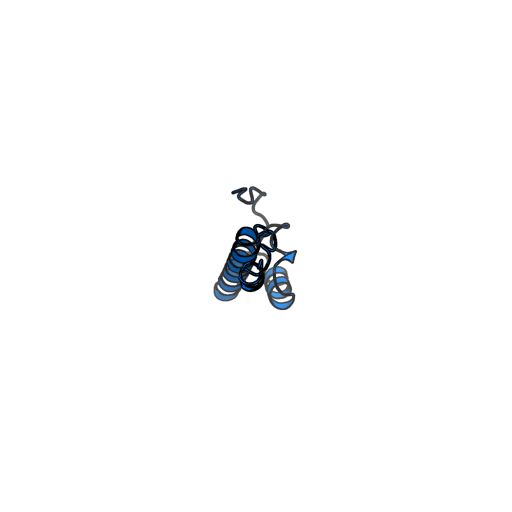1.00 62.50 73 PHE A N 1
ATOM 532 C CA . PHE A 1 73 ? -33.809 7.271 38.913 1.00 62.50 73 PHE A CA 1
ATOM 533 C C . PHE A 1 73 ? -33.510 8.422 39.890 1.00 62.50 73 PHE A C 1
ATOM 535 O O . PHE A 1 73 ? -33.232 8.154 41.054 1.00 62.50 73 PHE A O 1
ATOM 542 N N . ASP A 1 74 ? -33.567 9.683 39.448 1.00 56.34 74 ASP A N 1
ATOM 543 C CA . ASP A 1 74 ? -33.647 10.820 40.380 1.00 56.34 74 ASP A CA 1
ATOM 544 C C . ASP A 1 74 ? -35.110 10.958 40.845 1.00 56.34 74 ASP A C 1
ATOM 546 O O . ASP A 1 74 ? -35.944 11.552 40.156 1.00 56.34 74 ASP A O 1
ATOM 550 N N . VAL A 1 75 ? -35.418 10.329 41.985 1.00 51.38 75 VAL A N 1
ATOM 551 C CA . VAL A 1 75 ? -36.636 10.516 42.798 1.00 51.38 75 VAL A CA 1
ATOM 552 C C . VAL A 1 75 ? -36.215 10.993 44.177 1.00 51.38 75 VAL A C 1
ATOM 554 O O . VAL A 1 75 ? -35.287 10.369 44.742 1.00 51.38 75 VAL A O 1
#

Sequence (75 aa):
MTGCDEPAEALICHVHLPMLPPPLRQAIGDNPTLDACPAAILTAALEHIAHKQSRAATRSPQARGKPMQLALFDV

Foldseek 3Di:
DDDPPDDPQALDDPVLLVLDDPVLNVLCVVQRDPVRRDPVSSVVSVVSSVVVVVVVVPPPPPPPDPPPVVVPPPD